Protein AF-A0AAI9GHV4-F1 (afdb_monomer)

Foldseek 3Di:
DPPPDDPPQDDPVSVVPVVDPDPDDDDQPLVLVVPPPVSVVVVVVVVVVCVVPDDCVPVDPDDDDFDADPVRHTDDDDPLSVCSVDHPVVVSVVPDD

Mean predicted aligned error: 7.1 Å

Secondary structure (DSSP, 8-state):
-----PPTT-SHHHHHHHTS--S-----HHHHTTS-HHHHHHHHHHHHHHHHH---TTT-S-----EE-TTS-EEPPPHHHH-TTS--HHHHHTT--

Solvent-accessible surface area (backbone atoms only — not comparable to full-atom values): 6488 Å² total; per-residue (Å²): 132,84,81,80,74,72,60,88,92,52,54,73,72,44,54,67,46,70,77,50,95,60,92,68,89,87,77,56,66,41,58,52,73,69,43,59,69,73,54,40,55,53,49,51,51,52,52,50,55,46,60,76,70,49,85,59,80,82,76,60,96,75,86,86,90,79,41,60,46,98,87,69,45,87,33,82,70,57,64,60,56,71,33,57,91,68,61,44,61,73,69,52,58,71,69,62,129

Radius of gyration: 16.82 Å; Cα contacts (8 Å, |Δi|>4): 39; chains: 1; bounding box: 41×37×43 Å

Nearest PDB structures (foldseek):
  4fxw-assembly2_D  TM=1.721E-01  e=4.168E+00  Homo sapiens
  2m09-assembly1_A  TM=2.228E-01  e=6.268E+00  Homo sapiens

Organism: Providencia stuartii (NCBI:txid588)

pLDDT: mean 84.3, std 11.83, range [37.56, 97.44]

Structure (mmCIF, N/CA/C/O backbone):
data_AF-A0AAI9GHV4-F1
#
_entry.id   AF-A0AAI9GHV4-F1
#
loop_
_atom_site.group_PDB
_atom_site.id
_atom_site.type_symbol
_atom_site.label_atom_id
_atom_site.label_alt_id
_atom_site.label_comp_id
_atom_site.label_asym_id
_atom_site.label_entity_id
_atom_site.label_seq_id
_atom_site.pdbx_PDB_ins_code
_atom_site.Cartn_x
_atom_site.Cartn_y
_atom_site.Cartn_z
_atom_site.occupancy
_atom_site.B_iso_or_equiv
_atom_site.auth_seq_id
_atom_site.auth_comp_id
_atom_site.auth_asym_id
_atom_site.auth_atom_id
_atom_site.pdbx_PDB_model_num
ATOM 1 N N . MET A 1 1 ? -18.276 -0.155 24.303 1.00 37.56 1 MET A N 1
ATOM 2 C CA . MET A 1 1 ? -17.155 -1.095 24.101 1.00 37.56 1 MET A CA 1
ATOM 3 C C . MET A 1 1 ? -15.918 -0.390 24.610 1.00 37.56 1 MET A C 1
ATOM 5 O O . MET A 1 1 ? -15.675 0.724 24.175 1.00 37.56 1 MET A O 1
ATOM 9 N N . SER A 1 2 ? -15.252 -0.941 25.620 1.00 41.72 2 SER A N 1
ATOM 10 C CA . SER A 1 2 ? -14.032 -0.358 26.183 1.00 41.72 2 SER A CA 1
ATOM 11 C C . SER A 1 2 ? -12.935 -0.380 25.125 1.00 41.72 2 SER A C 1
ATOM 13 O O . SER A 1 2 ? -12.633 -1.441 24.582 1.00 41.72 2 SER A O 1
ATOM 15 N N . GLU A 1 3 ? -12.390 0.791 24.821 1.00 56.62 3 GLU A N 1
ATOM 16 C CA . GLU A 1 3 ? -11.290 0.982 23.884 1.00 56.62 3 GLU A CA 1
ATOM 17 C C . GLU A 1 3 ? -10.079 0.188 24.393 1.00 56.62 3 GLU A C 1
ATOM 19 O O . GLU A 1 3 ? -9.521 0.481 25.451 1.00 56.62 3 GLU A O 1
ATOM 24 N N . VAL A 1 4 ? -9.722 -0.894 23.699 1.00 60.28 4 VAL A N 1
ATOM 25 C CA . VAL A 1 4 ?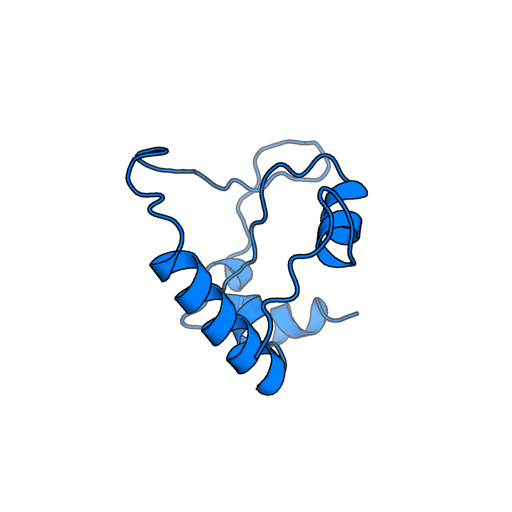 -8.531 -1.678 24.037 1.00 60.28 4 VAL A CA 1
ATOM 26 C C . VAL A 1 4 ? -7.337 -0.908 23.496 1.00 60.28 4 VAL A C 1
ATOM 28 O O . VAL A 1 4 ? -6.936 -1.079 22.349 1.00 60.28 4 VAL A O 1
ATOM 31 N N . THR A 1 5 ? -6.785 -0.014 24.307 1.00 61.38 5 THR A N 1
ATOM 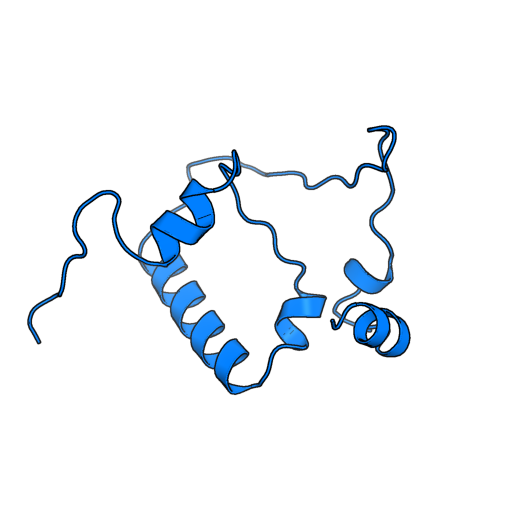32 C CA . THR A 1 5 ? -5.547 0.679 23.958 1.00 61.38 5 THR A CA 1
ATOM 33 C C . THR A 1 5 ? -4.394 -0.314 24.074 1.00 61.38 5 THR A C 1
ATOM 35 O O . THR A 1 5 ? -4.091 -0.792 25.169 1.00 61.38 5 THR A O 1
ATOM 38 N N . GLN A 1 6 ? -3.763 -0.663 22.951 1.00 65.19 6 GLN A N 1
ATOM 39 C CA . GLN A 1 6 ? -2.568 -1.505 22.988 1.00 65.19 6 GLN A CA 1
ATOM 40 C C . GLN A 1 6 ? -1.457 -0.820 23.806 1.00 65.19 6 GLN A C 1
ATOM 42 O O . GLN A 1 6 ? -1.317 0.407 23.740 1.00 65.19 6 GLN A O 1
ATOM 47 N N . PRO A 1 7 ? -0.657 -1.574 24.585 1.00 70.94 7 PRO A N 1
ATOM 48 C CA . PRO A 1 7 ? 0.483 -1.004 25.288 1.00 70.94 7 PRO A CA 1
ATOM 49 C C . PRO A 1 7 ? 1.454 -0.352 24.295 1.00 70.94 7 PRO A C 1
ATOM 51 O O . PRO A 1 7 ? 1.654 -0.849 23.183 1.00 70.94 7 PRO A O 1
ATOM 54 N N . LYS A 1 8 ? 2.087 0.757 24.704 1.00 66.62 8 LYS A N 1
ATOM 55 C CA . LYS A 1 8 ? 3.127 1.417 23.898 1.00 66.62 8 LYS A CA 1
ATOM 56 C C . LYS A 1 8 ? 4.191 0.397 23.480 1.00 66.62 8 LYS A C 1
ATOM 58 O O . LYS A 1 8 ? 4.697 -0.332 24.329 1.00 66.62 8 LYS A O 1
ATOM 63 N N . ASN A 1 9 ? 4.559 0.411 22.199 1.00 71.81 9 ASN A N 1
ATOM 64 C CA . ASN A 1 9 ? 5.600 -0.433 21.609 1.00 71.81 9 ASN A CA 1
ATOM 65 C C . ASN A 1 9 ? 5.326 -1.948 21.677 1.00 71.81 9 ASN A C 1
ATOM 67 O O . ASN A 1 9 ? 6.255 -2.723 21.889 1.00 71.81 9 ASN A O 1
ATOM 71 N N . SER A 1 10 ? 4.072 -2.385 21.546 1.00 77.44 10 SER A N 1
ATOM 72 C CA . SER A 1 10 ? 3.726 -3.812 21.603 1.00 77.44 10 SER A CA 1
ATOM 73 C C . SER A 1 10 ? 2.616 -4.178 20.622 1.00 77.44 10 SER A C 1
ATOM 75 O O . SER A 1 10 ? 1.767 -3.341 20.324 1.00 77.44 10 SER A O 1
ATOM 77 N N . GLY A 1 11 ? 2.621 -5.426 20.147 1.00 82.94 11 GLY A N 1
ATOM 78 C CA . GLY A 1 11 ? 1.619 -5.975 19.231 1.00 82.94 11 GLY A CA 1
ATOM 79 C C . GLY A 1 11 ? 2.190 -6.320 17.854 1.00 82.94 11 GLY A C 1
ATOM 80 O O . GLY A 1 11 ? 3.254 -5.841 17.472 1.00 82.94 11 GLY A O 1
ATOM 81 N N . GLU A 1 12 ? 1.454 -7.127 17.085 1.00 84.19 12 GLU A N 1
ATOM 82 C CA . GLU A 1 12 ? 1.923 -7.675 15.801 1.00 84.19 12 GLU A CA 1
ATOM 83 C C . GLU A 1 12 ? 2.341 -6.591 14.794 1.00 84.19 12 GLU A C 1
ATOM 85 O O . GLU A 1 12 ? 3.309 -6.769 14.058 1.00 84.19 12 GLU A O 1
ATOM 90 N N . LEU A 1 13 ? 1.657 -5.439 14.787 1.00 83.69 13 LEU A N 1
ATOM 91 C CA . LEU A 1 13 ? 2.023 -4.309 13.927 1.00 83.69 13 LEU A CA 1
ATOM 92 C C . LEU A 1 13 ? 3.361 -3.680 14.347 1.00 83.69 13 LEU A C 1
ATOM 94 O O . LEU A 1 13 ? 4.171 -3.331 13.491 1.00 83.69 13 LEU A O 1
ATOM 98 N N . TRP A 1 14 ? 3.613 -3.562 15.653 1.00 83.88 14 TRP A N 1
ATOM 99 C CA . TRP A 1 14 ? 4.893 -3.075 16.168 1.00 83.88 14 TRP A CA 1
ATOM 100 C C . TRP A 1 14 ? 6.024 -4.045 15.853 1.00 83.88 14 TRP A C 1
ATOM 102 O O . TRP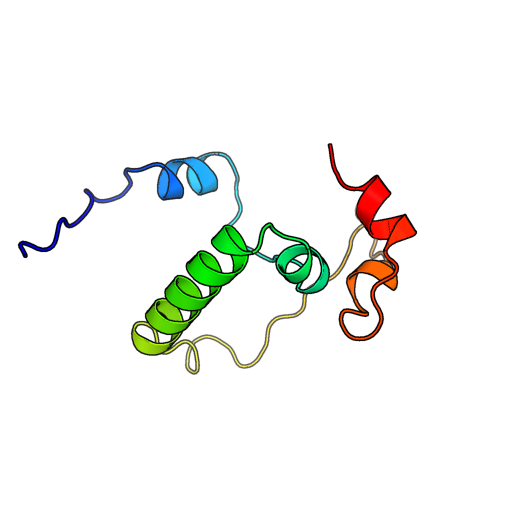 A 1 14 ? 7.087 -3.594 15.442 1.00 83.88 14 TRP A O 1
ATOM 112 N N . ASP A 1 15 ? 5.791 -5.350 15.977 1.00 83.06 15 ASP A N 1
ATOM 113 C CA . ASP A 1 15 ? 6.784 -6.371 15.635 1.00 83.06 15 ASP A CA 1
ATOM 114 C C . ASP A 1 15 ? 7.090 -6.372 14.129 1.00 83.06 15 ASP A C 1
ATOM 116 O O . ASP A 1 15 ? 8.250 -6.481 13.730 1.00 83.06 15 ASP A O 1
ATOM 120 N N . TRP A 1 16 ? 6.073 -6.161 13.283 1.00 81.19 16 TRP A N 1
ATOM 121 C CA . TRP A 1 16 ? 6.237 -6.047 11.830 1.00 81.19 16 TRP A CA 1
ATOM 122 C C . TRP A 1 16 ? 7.199 -4.911 11.439 1.00 81.19 16 TRP A C 1
ATOM 124 O O . TRP A 1 16 ? 8.079 -5.109 10.600 1.00 81.19 16 TRP A O 1
ATOM 134 N N . PHE A 1 17 ? 7.086 -3.741 12.082 1.00 80.81 17 PHE A N 1
ATOM 135 C CA . PHE A 1 17 ? 8.009 -2.615 11.873 1.00 80.81 17 PHE A CA 1
ATOM 136 C C . PHE A 1 17 ? 9.312 -2.733 12.682 1.00 80.81 17 PHE A C 1
ATOM 138 O O . PHE A 1 17 ? 10.349 -2.240 12.249 1.00 80.81 17 PHE A O 1
ATOM 145 N N . GLY A 1 18 ? 9.296 -3.405 13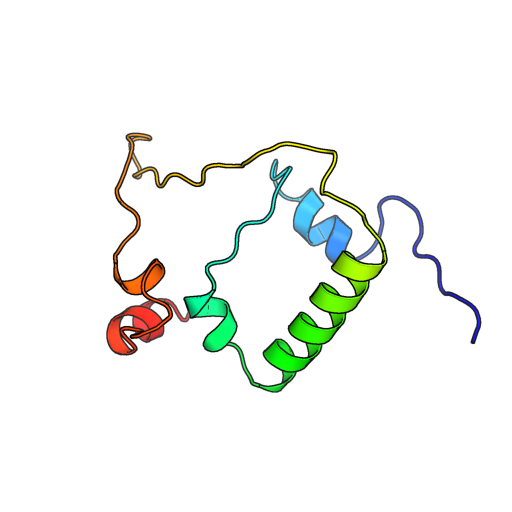.833 1.00 69.19 18 GLY A N 1
ATOM 146 C CA . GLY A 1 18 ? 10.424 -3.518 14.764 1.00 69.19 18 GLY A CA 1
ATOM 147 C C . GLY A 1 18 ? 11.587 -4.370 14.255 1.00 69.19 18 GLY A C 1
ATOM 148 O O . GLY A 1 18 ? 12.686 -4.308 14.804 1.00 69.19 18 GLY A O 1
ATOM 149 N N . LEU A 1 19 ? 11.371 -5.135 13.182 1.00 64.69 19 LEU A N 1
ATOM 150 C CA . LEU A 1 19 ? 12.373 -6.012 12.576 1.00 64.69 19 LEU A CA 1
ATOM 151 C C . LEU A 1 19 ? 13.186 -5.347 11.449 1.00 64.69 19 LEU A C 1
ATOM 153 O O . LEU A 1 19 ? 14.083 -5.981 10.893 1.00 64.69 19 LEU A O 1
ATOM 157 N N . SER A 1 20 ? 12.927 -4.077 11.103 1.00 57.28 20 SER A N 1
ATOM 158 C CA . SER A 1 20 ? 13.703 -3.364 10.078 1.00 57.28 20 SER A CA 1
ATOM 159 C C . SER A 1 20 ? 13.710 -1.842 10.272 1.00 57.28 20 SER A C 1
ATOM 161 O O . SER A 1 20 ? 12.796 -1.266 10.843 1.00 57.28 20 SER A O 1
ATOM 163 N N . TYR A 1 21 ? 14.739 -1.162 9.761 1.00 56.81 21 TYR A N 1
ATOM 164 C CA . TYR A 1 21 ? 14.930 0.302 9.802 1.00 56.81 21 TYR A CA 1
ATOM 165 C C . TYR A 1 21 ? 13.889 1.118 8.999 1.00 56.81 21 TYR A C 1
ATOM 167 O O . TYR A 1 21 ? 14.169 2.233 8.557 1.00 56.81 21 TYR A O 1
ATOM 175 N N . ALA A 1 22 ? 12.712 0.561 8.725 1.00 57.81 22 ALA A N 1
ATOM 176 C CA . ALA A 1 22 ? 11.714 1.178 7.873 1.00 57.81 22 ALA A CA 1
ATOM 177 C C . ALA A 1 22 ? 10.908 2.222 8.659 1.00 57.81 22 ALA A C 1
ATOM 179 O O . ALA A 1 22 ? 9.883 1.917 9.258 1.00 57.81 22 ALA A O 1
ATOM 180 N N . SER A 1 23 ? 11.338 3.485 8.602 1.00 70.00 23 SER A N 1
ATOM 181 C CA . SER A 1 23 ? 10.536 4.621 9.087 1.00 70.00 23 SER A CA 1
ATOM 182 C C . SER A 1 23 ? 9.282 4.886 8.237 1.00 70.00 23 SER A C 1
ATOM 184 O O . SER A 1 23 ? 8.520 5.797 8.549 1.00 70.00 23 SER A O 1
ATOM 186 N N . PHE A 1 24 ? 9.086 4.156 7.133 1.00 77.69 24 PHE A N 1
ATOM 187 C CA . PHE A 1 24 ? 7.974 4.335 6.203 1.00 77.69 24 PHE A CA 1
ATOM 188 C C . PHE A 1 24 ? 7.591 3.019 5.509 1.00 77.69 24 PHE A C 1
ATOM 190 O O . PHE A 1 24 ? 8.431 2.147 5.289 1.00 77.69 24 PHE A O 1
ATOM 197 N N . LEU A 1 25 ? 6.321 2.914 5.110 1.00 85.44 25 LEU A N 1
ATOM 198 C CA . LEU A 1 25 ? 5.755 1.803 4.345 1.00 85.44 25 LEU A CA 1
ATOM 199 C C . LEU A 1 25 ? 5.278 2.316 2.983 1.00 85.44 25 LEU A C 1
ATOM 201 O O . LEU A 1 25 ? 4.462 3.229 2.914 1.00 85.44 25 LEU A O 1
ATOM 205 N N . VAL A 1 26 ? 5.767 1.718 1.895 1.00 87.56 26 VAL A N 1
ATOM 206 C CA . VAL A 1 26 ? 5.278 1.980 0.534 1.00 87.56 26 VAL A CA 1
ATOM 207 C C . VAL A 1 26 ? 4.806 0.665 -0.063 1.00 87.56 26 VAL A C 1
ATOM 209 O O . VAL A 1 26 ? 5.596 -0.262 -0.227 1.00 87.56 26 VAL A O 1
ATOM 212 N N . ILE A 1 27 ? 3.522 0.596 -0.414 1.00 89.94 27 ILE A N 1
ATOM 213 C CA . ILE A 1 27 ? 2.917 -0.577 -1.050 1.00 89.94 27 ILE A CA 1
ATOM 214 C C . ILE A 1 27 ? 2.431 -0.179 -2.450 1.00 89.94 27 ILE A C 1
ATOM 216 O O . ILE A 1 27 ? 1.685 0.794 -2.583 1.00 89.94 27 ILE A O 1
ATOM 220 N N . PRO A 1 28 ? 2.811 -0.906 -3.518 1.00 90.94 28 PRO A N 1
ATOM 221 C CA . PRO A 1 28 ? 2.266 -0.656 -4.843 1.00 90.94 28 PRO A CA 1
ATOM 222 C C . PRO A 1 28 ? 0.761 -0.917 -4.894 1.00 90.94 28 PRO A C 1
ATOM 224 O O . PRO A 1 28 ? 0.303 -2.028 -4.623 1.00 90.94 28 PRO A O 1
ATOM 227 N N . ARG A 1 29 ? -0.006 0.082 -5.344 1.00 92.44 29 ARG A N 1
ATOM 228 C CA . ARG A 1 29 ? -1.465 -0.021 -5.509 1.00 92.44 29 ARG A CA 1
ATOM 229 C C . ARG A 1 29 ? -1.889 -1.233 -6.341 1.00 92.44 29 ARG A C 1
ATOM 231 O O . ARG A 1 29 ? -2.904 -1.851 -6.044 1.00 92.44 29 ARG A O 1
ATOM 238 N N . VAL A 1 30 ? -1.116 -1.572 -7.374 1.00 92.44 30 VAL A N 1
ATOM 239 C CA . VAL A 1 30 ? -1.414 -2.730 -8.224 1.00 92.44 30 VAL A CA 1
ATOM 240 C C . VAL A 1 30 ? -1.442 -4.034 -7.426 1.00 92.44 30 VAL A C 1
ATOM 242 O O . VAL A 1 30 ? -2.314 -4.854 -7.660 1.00 92.44 30 VAL A O 1
ATOM 245 N N . LEU A 1 31 ? -0.562 -4.195 -6.433 1.00 91.88 31 LEU A N 1
ATOM 246 C CA . LEU A 1 31 ? -0.540 -5.389 -5.588 1.00 91.88 31 LEU A CA 1
ATOM 247 C C . LEU A 1 31 ? -1.661 -5.366 -4.550 1.00 91.88 31 LEU A C 1
ATOM 249 O O . LEU A 1 31 ? -2.205 -6.415 -4.230 1.00 91.88 31 LEU A O 1
ATOM 253 N N . MET A 1 32 ? -2.053 -4.183 -4.064 1.00 93.31 32 MET A N 1
ATOM 254 C CA . MET A 1 32 ? -3.212 -4.048 -3.172 1.00 93.31 32 MET A CA 1
ATOM 255 C C . MET A 1 32 ? -4.508 -4.505 -3.845 1.00 93.31 32 MET A C 1
ATOM 257 O O . MET A 1 32 ? -5.302 -5.198 -3.223 1.00 93.31 32 MET A O 1
ATOM 261 N N . HIS A 1 33 ? -4.705 -4.177 -5.125 1.00 92.69 33 HIS A N 1
ATOM 262 C CA . HIS A 1 33 ? -5.879 -4.626 -5.884 1.00 92.69 33 HIS A CA 1
ATOM 263 C C . HIS A 1 33 ? -5.898 -6.140 -6.163 1.00 92.69 33 HIS A C 1
ATOM 265 O O . HIS A 1 33 ? -6.938 -6.680 -6.532 1.00 92.69 33 HIS A O 1
ATOM 271 N N . GLU A 1 34 ? -4.763 -6.818 -6.007 1.00 93.00 34 GLU A N 1
ATOM 272 C CA . GLU A 1 34 ? -4.611 -8.260 -6.239 1.00 93.00 34 GLU A CA 1
ATOM 273 C C . GLU A 1 34 ? -4.672 -9.061 -4.928 1.00 93.00 34 GLU A C 1
ATOM 275 O O . GLU A 1 34 ? -4.622 -10.293 -4.940 1.00 93.00 34 GLU A O 1
ATOM 280 N N . MET A 1 35 ? -4.802 -8.377 -3.785 1.00 94.25 35 MET A N 1
ATOM 281 C CA . MET A 1 35 ? -5.091 -9.015 -2.502 1.00 94.25 35 MET A CA 1
ATOM 282 C C . MET A 1 35 ? -6.467 -9.707 -2.547 1.00 94.25 35 MET A C 1
ATOM 284 O O . MET A 1 35 ? -7.349 -9.277 -3.291 1.00 94.25 35 MET A O 1
ATOM 288 N N . PRO A 1 36 ? -6.713 -10.746 -1.730 1.00 95.75 36 PRO A N 1
ATOM 289 C CA . PRO A 1 36 ? -8.056 -11.293 -1.538 1.00 95.75 36 PRO A CA 1
ATOM 290 C C . PRO A 1 36 ? -9.078 -10.200 -1.189 1.00 95.75 36 PRO A C 1
ATOM 292 O O . PRO A 1 36 ? -8.740 -9.256 -0.477 1.00 95.75 36 PRO A O 1
ATOM 295 N N . ALA A 1 37 ? -10.330 -10.341 -1.637 1.00 95.62 37 ALA A N 1
ATOM 296 C CA . ALA A 1 37 ? -11.373 -9.326 -1.431 1.00 95.62 37 ALA A CA 1
ATOM 297 C C . ALA A 1 37 ? -11.523 -8.915 0.046 1.00 95.62 37 ALA A C 1
ATOM 299 O O . ALA A 1 37 ? -11.522 -7.731 0.359 1.00 95.62 37 ALA A O 1
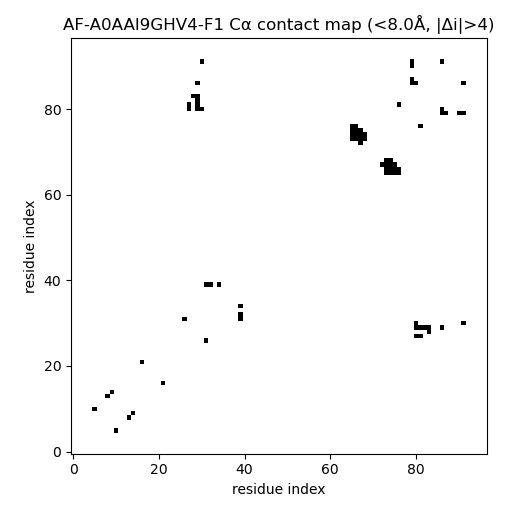ATOM 300 N N . GLU A 1 38 ? -11.509 -9.886 0.963 1.00 97.44 38 GLU A N 1
ATOM 301 C CA . GLU A 1 38 ? -11.566 -9.624 2.408 1.00 97.44 38 GLU A CA 1
ATOM 302 C C . GLU A 1 38 ? -10.417 -8.722 2.894 1.00 97.44 38 GLU A C 1
ATOM 304 O O . GLU A 1 38 ? -10.596 -7.888 3.779 1.00 97.44 38 GLU A O 1
ATOM 309 N N . TRP A 1 39 ? -9.217 -8.881 2.332 1.00 96.81 39 TRP A N 1
ATOM 310 C CA . TRP A 1 39 ? -8.066 -8.056 2.698 1.00 96.81 39 TRP A CA 1
ATOM 311 C C . TRP A 1 39 ? -8.203 -6.647 2.132 1.00 96.81 39 TRP A C 1
ATOM 313 O O . TRP A 1 39 ? -7.848 -5.693 2.818 1.00 96.81 39 TRP A O 1
ATOM 323 N N . GLN A 1 40 ? -8.734 -6.515 0.913 1.00 96.44 40 GLN A N 1
ATOM 324 C CA . GLN A 1 40 ? -9.017 -5.211 0.313 1.00 96.44 40 GLN A CA 1
ATOM 325 C C . GLN A 1 40 ? -10.028 -4.431 1.156 1.00 96.44 40 GLN A C 1
ATOM 327 O O . GLN A 1 40 ? -9.781 -3.267 1.461 1.00 96.44 40 GLN A O 1
ATOM 332 N N . ASP A 1 41 ? -11.103 -5.087 1.601 1.00 97.25 41 ASP A N 1
ATOM 333 C CA . ASP A 1 41 ? -12.130 -4.469 2.444 1.00 97.25 41 ASP A CA 1
ATOM 334 C C . ASP A 1 41 ? -11.549 -4.014 3.790 1.00 97.25 41 ASP A C 1
ATOM 336 O O . ASP A 1 41 ? -11.723 -2.863 4.191 1.00 97.25 41 ASP A O 1
ATOM 340 N N . LYS A 1 42 ? -10.783 -4.883 4.467 1.00 96.69 42 LYS A N 1
ATOM 341 C CA . LYS A 1 42 ? -10.109 -4.533 5.731 1.00 96.69 42 LYS A CA 1
ATOM 342 C C . LYS A 1 42 ? -9.127 -3.377 5.557 1.00 96.69 42 LYS A C 1
ATOM 344 O O . LYS A 1 42 ? -9.093 -2.469 6.382 1.00 96.69 42 LYS A O 1
ATOM 349 N N . MET A 1 43 ? -8.337 -3.399 4.487 1.00 95.69 43 MET A N 1
ATOM 350 C CA . MET A 1 43 ? -7.378 -2.338 4.189 1.00 95.69 43 MET A CA 1
ATOM 351 C C . MET A 1 43 ? -8.082 -1.010 3.896 1.00 95.69 43 MET A C 1
ATOM 353 O O . MET A 1 43 ? -7.625 0.028 4.359 1.00 95.69 43 MET A O 1
ATOM 357 N N . ALA A 1 44 ? -9.201 -1.025 3.166 1.00 96.31 44 ALA A N 1
ATOM 358 C CA . ALA A 1 44 ? -9.975 0.180 2.886 1.00 96.31 44 ALA A CA 1
ATOM 359 C C . ALA A 1 44 ? -10.506 0.825 4.174 1.00 96.31 44 ALA A C 1
ATOM 361 O O . ALA A 1 44 ? -10.359 2.033 4.344 1.00 96.31 44 ALA A O 1
ATOM 362 N N . VAL A 1 45 ? -11.050 0.025 5.098 1.00 97.25 45 VAL A N 1
ATOM 363 C CA . VAL A 1 45 ? -11.499 0.513 6.414 1.00 97.25 45 VAL A CA 1
ATOM 364 C C . VAL A 1 45 ? -10.346 1.175 7.168 1.00 97.25 45 VAL A C 1
ATOM 366 O O . VAL A 1 45 ? -10.474 2.322 7.582 1.00 97.25 45 VAL A O 1
ATOM 369 N N . LEU A 1 46 ? -9.193 0.506 7.264 1.00 95.69 46 LEU A N 1
ATOM 370 C CA . LEU A 1 46 ? -8.026 1.048 7.969 1.00 95.69 46 LEU A CA 1
ATOM 371 C C . LEU A 1 46 ? -7.499 2.346 7.343 1.00 95.69 46 LEU A C 1
ATOM 373 O O . LEU A 1 46 ? -7.090 3.250 8.065 1.00 95.69 46 LEU A O 1
ATOM 377 N N . LEU A 1 47 ? -7.496 2.454 6.011 1.00 93.94 47 LEU A N 1
ATOM 378 C CA . LEU A 1 47 ? -7.069 3.674 5.321 1.00 93.94 47 LEU A CA 1
ATOM 379 C C . LEU A 1 47 ? -8.023 4.843 5.579 1.00 93.94 47 LEU A C 1
ATOM 381 O O . LEU A 1 47 ? -7.554 5.965 5.752 1.00 93.94 47 LEU A O 1
ATOM 385 N N . HIS A 1 48 ? -9.332 4.585 5.624 1.00 94.94 48 HIS A N 1
ATOM 386 C CA . HIS A 1 48 ? -10.317 5.604 5.980 1.00 94.94 48 HIS A CA 1
ATOM 387 C C . HIS A 1 48 ? -10.151 6.066 7.430 1.00 94.94 48 HIS A C 1
ATOM 389 O O . HIS A 1 48 ? -10.021 7.262 7.666 1.00 94.94 48 HIS A O 1
ATOM 395 N N . GLU A 1 49 ? -10.057 5.135 8.382 1.00 96.12 49 GLU A N 1
ATOM 396 C CA . GLU A 1 49 ? -9.825 5.462 9.795 1.00 96.12 49 GLU A CA 1
ATOM 397 C C . GLU A 1 49 ? -8.515 6.245 9.995 1.00 96.12 49 GLU A C 1
ATOM 399 O O . GLU A 1 49 ? -8.462 7.187 10.787 1.00 96.12 49 GLU A O 1
ATOM 404 N N . TYR A 1 50 ? -7.458 5.892 9.255 1.00 92.44 50 TYR A N 1
ATOM 405 C CA . TYR A 1 50 ? -6.185 6.611 9.276 1.00 92.44 50 TYR A CA 1
ATOM 406 C C . TYR A 1 50 ? -6.324 8.061 8.789 1.00 92.44 50 TYR A C 1
ATOM 408 O O . TYR A 1 50 ? -5.848 8.967 9.473 1.00 92.44 50 TYR A O 1
ATOM 416 N N . ASP A 1 51 ? -6.973 8.280 7.640 1.00 91.62 51 ASP A N 1
ATOM 417 C CA . ASP A 1 51 ? -7.173 9.614 7.047 1.00 91.62 51 ASP A CA 1
ATOM 418 C C . ASP A 1 51 ? -8.059 10.506 7.935 1.00 91.62 51 ASP A C 1
ATOM 420 O O . ASP A 1 51 ? -7.789 11.692 8.105 1.00 91.62 51 ASP A O 1
ATOM 424 N N . GLU A 1 52 ? -9.070 9.920 8.582 1.00 93.94 52 GLU A N 1
ATOM 425 C CA . GLU A 1 52 ? -9.935 10.622 9.538 1.00 93.94 52 GLU A CA 1
ATOM 426 C C . GLU A 1 52 ? -9.215 10.984 10.848 1.00 93.94 52 GLU A C 1
ATOM 428 O O . GLU A 1 52 ? -9.552 11.982 11.488 1.00 93.94 52 GLU A O 1
ATOM 433 N N . THR A 1 53 ? -8.225 10.184 11.259 1.00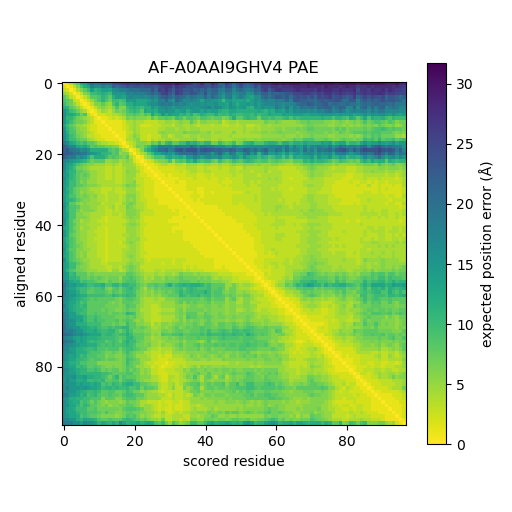 94.81 53 THR A N 1
ATOM 434 C CA . THR A 1 53 ? -7.526 10.357 12.542 1.00 94.81 53 THR A CA 1
ATOM 435 C C . THR A 1 53 ? -6.318 11.290 12.446 1.00 94.81 53 THR A C 1
ATOM 437 O O . THR A 1 53 ? -6.050 12.048 13.383 1.00 94.81 53 THR A O 1
ATOM 440 N N . PHE A 1 54 ? -5.554 11.236 11.351 1.00 91.12 54 PHE A N 1
ATOM 441 C CA . PHE A 1 54 ? -4.263 11.918 11.237 1.00 91.12 54 PHE A CA 1
ATOM 442 C C . PHE A 1 54 ? -4.235 12.913 10.073 1.00 91.12 54 PHE A C 1
ATOM 444 O O . PHE A 1 54 ? -4.074 12.532 8.916 1.00 91.12 54 PHE A O 1
ATOM 451 N N . ASP A 1 55 ? -4.261 14.212 10.381 1.00 88.38 55 ASP A N 1
ATOM 452 C CA . ASP A 1 55 ? -4.013 15.249 9.376 1.00 88.38 55 ASP A CA 1
ATOM 453 C C . ASP A 1 55 ? -2.521 15.306 9.004 1.00 88.38 55 ASP A C 1
ATOM 455 O O . ASP A 1 55 ? -1.690 15.910 9.690 1.00 88.38 55 ASP A O 1
ATOM 459 N N . THR A 1 56 ? -2.180 14.664 7.887 1.00 84.12 56 THR A N 1
ATOM 460 C CA . THR A 1 56 ? -0.809 14.625 7.358 1.00 84.12 56 THR A CA 1
ATOM 461 C C . THR A 1 56 ?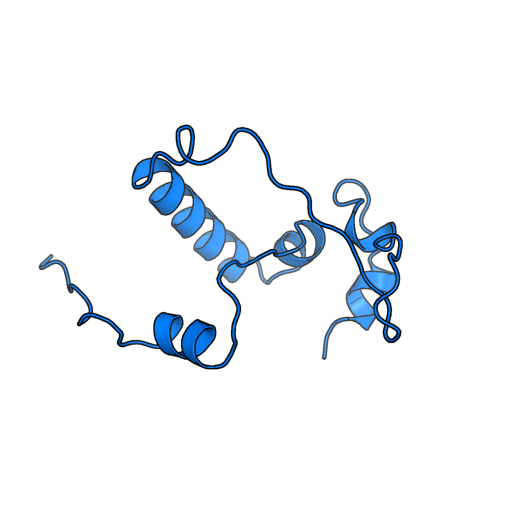 -0.473 15.799 6.433 1.00 84.12 56 THR A C 1
ATOM 463 O O . THR A 1 56 ? 0.677 15.927 6.002 1.00 84.12 56 THR A O 1
ATOM 466 N N . SER A 1 57 ? -1.426 16.699 6.159 1.00 81.69 57 SER A N 1
ATOM 467 C CA . SER A 1 57 ? -1.259 17.795 5.192 1.00 81.69 57 SER A CA 1
ATOM 468 C C . SER A 1 57 ? -0.167 18.798 5.581 1.00 81.69 57 SER A C 1
ATOM 470 O O . SER A 1 57 ? 0.441 19.434 4.721 1.00 81.69 57 SER A O 1
ATOM 472 N N . SER A 1 58 ? 0.120 18.911 6.878 1.00 83.31 58 SER A N 1
ATOM 473 C CA . SER A 1 58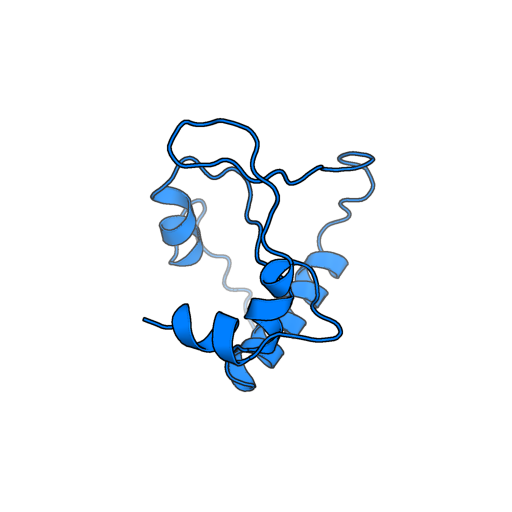 ? 1.121 19.826 7.431 1.00 83.31 58 SER A CA 1
ATOM 474 C C . SER A 1 58 ? 2.536 19.242 7.509 1.00 83.31 58 SER A C 1
ATOM 476 O O . SER A 1 58 ? 3.475 19.970 7.831 1.00 83.31 58 SER A O 1
ATOM 478 N N . VAL A 1 59 ? 2.717 17.947 7.220 1.00 86.00 59 VAL A N 1
ATOM 479 C CA . VAL A 1 59 ? 3.993 17.250 7.449 1.00 86.00 59 VAL A CA 1
ATOM 480 C C . VAL A 1 59 ? 5.024 17.615 6.380 1.00 86.00 59 VAL A C 1
ATOM 482 O O . VAL A 1 59 ? 6.117 18.077 6.701 1.00 86.00 59 VAL A O 1
ATOM 485 N N . VAL A 1 60 ? 4.690 17.413 5.104 1.00 84.19 60 VAL A N 1
ATOM 486 C CA . VAL A 1 60 ? 5.543 17.723 3.947 1.00 84.19 60 VAL A CA 1
ATOM 487 C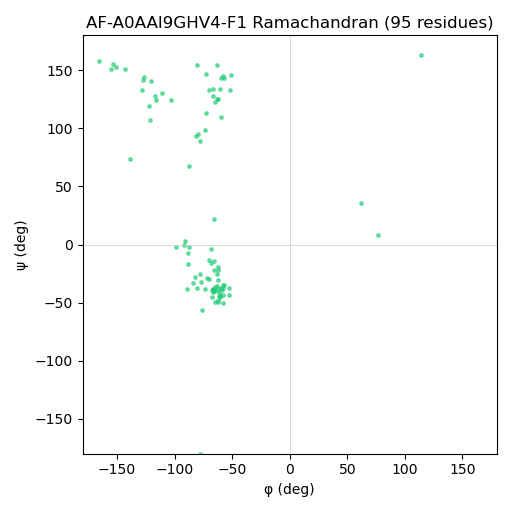 C . VAL A 1 60 ? 4.685 17.945 2.704 1.00 84.19 60 VAL A C 1
ATOM 489 O O . VAL A 1 60 ? 3.646 17.317 2.536 1.00 84.19 60 VAL A O 1
ATOM 492 N N . ASN A 1 61 ? 5.162 18.777 1.776 1.00 81.94 61 ASN A N 1
ATOM 493 C CA . ASN A 1 61 ? 4.427 19.065 0.539 1.00 81.94 61 ASN A CA 1
ATOM 494 C C . ASN A 1 61 ? 4.418 17.893 -0.460 1.00 81.94 61 ASN A C 1
ATOM 496 O O . ASN A 1 61 ? 3.521 17.804 -1.293 1.00 81.94 61 ASN A O 1
ATOM 500 N N . SER A 1 62 ? 5.445 17.035 -0.451 1.00 81.06 62 SER A N 1
ATOM 501 C CA . SER A 1 62 ? 5.513 15.850 -1.319 1.00 81.06 62 SER A CA 1
ATOM 502 C C . SER A 1 62 ? 6.596 14.869 -0.863 1.00 81.06 62 SER A C 1
ATOM 504 O O . SER A 1 62 ? 7.558 15.253 -0.197 1.00 81.06 62 SER A O 1
ATOM 506 N N . VAL A 1 63 ? 6.455 13.606 -1.272 1.00 82.94 63 VAL A N 1
ATOM 507 C CA . VAL A 1 63 ? 7.447 12.535 -1.099 1.00 82.94 63 VAL A CA 1
ATOM 508 C C . VAL A 1 63 ? 7.701 11.889 -2.461 1.00 82.94 63 VAL A C 1
ATOM 510 O O . VAL A 1 63 ? 6.776 11.713 -3.251 1.00 82.94 63 VAL A O 1
ATOM 513 N N . SER A 1 64 ? 8.956 11.532 -2.749 1.00 83.06 64 SER A N 1
ATOM 514 C CA . SER A 1 64 ? 9.336 10.811 -3.971 1.00 83.06 64 SER A CA 1
ATOM 515 C C . SER A 1 64 ? 9.768 9.385 -3.645 1.00 83.06 64 SER A C 1
ATOM 517 O O . SER A 1 64 ? 10.628 9.175 -2.793 1.00 83.06 64 SER A O 1
ATOM 519 N N . VAL A 1 65 ? 9.205 8.411 -4.360 1.00 83.75 65 VAL A N 1
ATOM 520 C CA . VAL A 1 65 ? 9.601 6.999 -4.285 1.00 83.75 65 VAL A CA 1
ATOM 521 C C . VAL A 1 65 ? 10.441 6.670 -5.512 1.00 83.75 65 VAL A C 1
ATOM 523 O O . VAL A 1 65 ? 9.996 6.876 -6.641 1.00 83.75 65 VAL A O 1
ATOM 526 N N . VAL A 1 66 ? 11.653 6.154 -5.301 1.00 85.31 66 VAL A N 1
ATOM 527 C CA . VAL A 1 66 ? 12.592 5.838 -6.384 1.00 85.31 66 VAL A CA 1
ATOM 528 C C . VAL A 1 66 ? 13.088 4.405 -6.234 1.00 85.31 66 VAL A C 1
ATOM 530 O O . VAL A 1 66 ? 13.475 3.992 -5.142 1.00 85.31 66 VAL A O 1
ATOM 533 N N . GLY A 1 67 ? 13.074 3.647 -7.331 1.00 86.00 67 GLY A N 1
ATOM 534 C CA . GLY A 1 67 ? 13.639 2.302 -7.367 1.00 86.00 67 GLY A CA 1
ATOM 535 C C . GLY A 1 67 ? 15.165 2.342 -7.343 1.00 86.00 67 GLY A C 1
ATOM 536 O O . GLY A 1 67 ? 15.784 3.251 -7.904 1.00 86.00 67 GLY A O 1
ATOM 537 N N . ARG A 1 68 ? 15.779 1.341 -6.712 1.00 87.94 68 ARG A N 1
ATOM 538 C CA . ARG A 1 68 ? 17.212 1.068 -6.829 1.00 87.94 68 ARG A CA 1
ATOM 539 C C . ARG A 1 68 ? 17.434 -0.381 -7.231 1.00 87.94 68 ARG A C 1
ATOM 541 O O . ARG A 1 68 ? 16.660 -1.246 -6.826 1.00 87.94 68 ARG A O 1
ATOM 548 N N . ASP A 1 69 ? 18.450 -0.621 -8.048 1.00 88.75 69 ASP A N 1
ATOM 549 C CA . ASP A 1 69 ? 18.891 -1.974 -8.381 1.00 88.75 69 ASP A CA 1
ATOM 550 C C . ASP A 1 69 ? 19.726 -2.593 -7.245 1.00 88.75 69 ASP A C 1
ATOM 552 O O . ASP A 1 69 ? 19.951 -1.978 -6.197 1.00 88.75 69 ASP A O 1
ATOM 556 N N . SER A 1 70 ? 20.182 -3.830 -7.451 1.00 88.31 70 SER A N 1
ATOM 557 C CA . SER A 1 70 ? 21.037 -4.553 -6.502 1.00 88.31 70 SER A CA 1
ATOM 558 C C . SER A 1 70 ? 22.387 -3.877 -6.250 1.00 88.31 70 SER A C 1
ATOM 560 O O . SER A 1 70 ? 22.981 -4.105 -5.200 1.00 88.31 70 SER A O 1
ATOM 562 N N . ASP A 1 71 ? 22.850 -3.033 -7.174 1.00 89.44 71 ASP A N 1
ATOM 563 C CA . ASP A 1 71 ? 24.099 -2.272 -7.062 1.00 89.44 71 ASP A CA 1
ATOM 564 C C . ASP A 1 71 ? 23.879 -0.891 -6.411 1.00 89.44 71 ASP A C 1
ATOM 566 O O . ASP A 1 71 ? 24.804 -0.083 -6.304 1.00 89.44 71 ASP A O 1
ATOM 570 N N . GLY A 1 72 ? 22.647 -0.593 -5.979 1.00 86.00 72 GLY A N 1
ATOM 571 C CA . GLY A 1 72 ? 22.270 0.664 -5.338 1.00 86.00 72 GLY A CA 1
ATOM 572 C C . GLY A 1 72 ? 22.107 1.844 -6.300 1.00 86.00 72 GLY A C 1
ATOM 573 O O . GLY A 1 72 ? 21.913 2.977 -5.846 1.00 86.00 72 GLY A O 1
ATOM 574 N N . LYS A 1 73 ? 22.158 1.615 -7.616 1.00 89.81 73 LYS A N 1
ATOM 575 C CA . LYS A 1 73 ? 21.938 2.658 -8.625 1.00 89.81 73 LYS A CA 1
ATOM 576 C C . LYS A 1 73 ? 20.451 2.887 -8.823 1.00 89.81 73 LYS A C 1
ATOM 578 O O . LYS A 1 73 ? 19.632 2.007 -8.577 1.00 89.81 73 LYS A O 1
ATOM 583 N N . LEU A 1 74 ? 20.091 4.089 -9.273 1.00 90.88 74 LEU A N 1
ATOM 584 C CA . LEU A 1 74 ? 18.699 4.409 -9.576 1.00 90.88 74 LEU A CA 1
ATOM 585 C C . LEU A 1 74 ? 18.188 3.510 -10.703 1.00 90.88 74 LEU A C 1
ATOM 587 O O . LEU A 1 74 ? 18.760 3.478 -11.791 1.00 90.88 74 LEU A O 1
ATOM 591 N N . ALA A 1 75 ? 17.084 2.826 -10.432 1.00 89.75 75 ALA A N 1
ATOM 592 C CA . ALA A 1 75 ? 16.417 1.938 -11.362 1.00 89.75 75 ALA A CA 1
ATOM 593 C C . ALA A 1 75 ? 14.985 2.418 -11.594 1.00 89.75 75 ALA A C 1
ATOM 595 O O . ALA A 1 75 ? 14.284 2.847 -10.671 1.00 89.75 75 ALA A O 1
ATOM 596 N N . LYS A 1 76 ? 14.533 2.327 -12.846 1.00 86.62 76 LYS A N 1
ATOM 597 C CA . LYS A 1 76 ? 13.134 2.586 -13.174 1.00 86.62 76 LYS A CA 1
ATOM 598 C C . LYS A 1 76 ? 12.284 1.486 -12.535 1.00 86.62 76 LYS A C 1
ATOM 600 O O . LYS A 1 76 ? 12.548 0.304 -12.745 1.00 86.62 76 LYS A O 1
ATOM 605 N N . LEU A 1 77 ? 11.258 1.877 -11.779 1.00 87.00 77 LEU A N 1
ATOM 606 C CA . LEU A 1 77 ? 10.253 0.922 -11.319 1.00 87.00 77 LEU A CA 1
ATOM 607 C C . LEU A 1 77 ? 9.575 0.285 -12.545 1.00 87.00 77 LEU A C 1
ATOM 609 O O . LEU A 1 77 ? 9.224 1.019 -13.476 1.00 87.00 77 LEU A O 1
ATOM 613 N N . PRO A 1 78 ? 9.402 -1.047 -12.580 1.00 88.25 78 PRO A N 1
ATOM 614 C CA . PRO A 1 78 ? 8.797 -1.707 -13.727 1.00 88.25 78 PRO A CA 1
ATOM 615 C C . PRO A 1 78 ? 7.396 -1.172 -14.037 1.00 88.25 78 PRO A C 1
ATOM 617 O O . PRO A 1 78 ? 6.611 -0.896 -13.128 1.00 88.25 78 PRO A O 1
ATOM 620 N N . ASP A 1 79 ? 7.049 -1.070 -15.322 1.00 87.44 79 ASP A N 1
ATOM 621 C CA . ASP A 1 79 ? 5.768 -0.483 -15.735 1.00 87.44 79 ASP A CA 1
ATOM 622 C C . ASP A 1 79 ? 4.564 -1.287 -15.209 1.00 87.44 79 ASP A C 1
ATOM 624 O O . ASP A 1 79 ? 3.542 -0.693 -14.866 1.00 87.44 79 ASP A O 1
ATOM 628 N N . TYR A 1 80 ? 4.700 -2.610 -15.044 1.00 87.44 80 TYR A N 1
ATOM 629 C CA . TYR A 1 80 ? 3.659 -3.461 -14.448 1.00 87.44 80 TYR A CA 1
ATOM 630 C C . TYR A 1 80 ? 3.394 -3.156 -12.963 1.00 87.44 80 TYR A C 1
ATOM 632 O O . TYR A 1 80 ? 2.307 -3.442 -12.470 1.00 87.44 80 TYR A O 1
ATOM 640 N N . ILE A 1 81 ? 4.351 -2.541 -12.256 1.00 88.31 81 ILE A N 1
ATOM 641 C CA . ILE A 1 81 ? 4.172 -2.061 -10.878 1.00 88.31 81 ILE A CA 1
ATOM 642 C C . ILE A 1 81 ? 3.449 -0.708 -10.854 1.00 88.31 81 ILE A C 1
ATOM 644 O O . ILE A 1 81 ? 2.625 -0.450 -9.976 1.00 88.31 81 ILE A O 1
ATOM 648 N N . LEU A 1 82 ? 3.750 0.168 -11.816 1.00 86.88 82 LEU A N 1
ATOM 649 C CA . LEU A 1 82 ? 3.229 1.538 -11.853 1.00 86.88 82 LEU A CA 1
ATOM 650 C C . LEU A 1 82 ? 1.832 1.636 -12.488 1.00 86.88 82 LEU A C 1
ATOM 652 O O . LEU A 1 82 ? 1.021 2.477 -12.091 1.00 86.88 82 LEU A O 1
ATOM 656 N N . ASN A 1 83 ? 1.524 0.790 -13.472 1.00 86.81 83 ASN A N 1
ATOM 657 C CA . ASN A 1 83 ? 0.303 0.887 -14.269 1.00 86.81 83 ASN A CA 1
ATOM 658 C C . ASN A 1 83 ? -0.888 0.139 -13.648 1.00 86.81 83 ASN A C 1
ATOM 660 O O . ASN A 1 83 ? -1.419 -0.816 -14.209 1.00 86.81 83 ASN A O 1
ATOM 664 N N . TYR A 1 84 ? -1.376 0.626 -12.507 1.00 83.44 84 TYR A N 1
ATOM 665 C CA . TYR A 1 84 ? -2.537 0.037 -11.824 1.00 83.44 84 TYR A CA 1
ATOM 666 C C . TYR A 1 84 ? -3.844 0.085 -12.644 1.00 83.44 84 TYR A C 1
ATOM 668 O O . TYR A 1 84 ? -4.787 -0.637 -12.334 1.00 83.44 84 TYR A O 1
ATOM 676 N N . ARG A 1 85 ? -3.941 0.957 -13.662 1.00 85.50 85 ARG A N 1
ATOM 677 C CA . ARG A 1 85 ? -5.144 1.089 -14.510 1.00 85.50 85 ARG A CA 1
ATOM 678 C C . ARG A 1 85 ? -5.247 -0.017 -15.557 1.00 85.50 85 ARG A C 1
ATOM 680 O O . ARG A 1 85 ? -6.342 -0.293 -16.039 1.00 85.50 85 ARG A O 1
ATOM 687 N N . ARG A 1 86 ? -4.114 -0.601 -15.946 1.00 86.44 86 ARG A N 1
ATOM 688 C CA . ARG A 1 86 ? -4.012 -1.716 -16.894 1.00 86.44 86 ARG A CA 1
ATOM 689 C C . ARG A 1 86 ? -2.956 -2.691 -16.362 1.00 86.44 86 ARG A C 1
ATOM 691 O O . ARG A 1 86 ? -1.837 -2.687 -16.874 1.00 86.44 86 ARG A O 1
ATOM 698 N N . PRO A 1 87 ? -3.287 -3.453 -15.304 1.00 86.50 87 PRO A N 1
ATOM 699 C CA . PRO A 1 87 ? -2.330 -4.334 -14.654 1.00 86.50 87 PRO A CA 1
ATOM 700 C C . PRO A 1 87 ? -1.918 -5.473 -15.590 1.00 86.50 87 PRO A C 1
ATOM 702 O O . PRO A 1 87 ? -2.767 -6.117 -16.210 1.00 86.50 87 PRO A O 1
ATOM 705 N N . ASP A 1 88 ? -0.615 -5.732 -15.669 1.00 90.94 88 ASP A N 1
ATOM 706 C CA . ASP A 1 88 ? -0.075 -6.922 -16.325 1.00 90.94 88 ASP A CA 1
ATOM 707 C C . ASP A 1 88 ? -0.194 -8.109 -15.362 1.00 90.94 88 ASP A C 1
ATOM 709 O O . ASP A 1 88 ? 0.641 -8.312 -14.477 1.00 90.94 88 ASP A O 1
ATOM 713 N N . ARG A 1 89 ? -1.281 -8.868 -15.515 1.00 87.62 89 ARG A N 1
ATOM 714 C CA . ARG A 1 89 ? -1.607 -9.988 -14.625 1.00 87.62 89 ARG A CA 1
ATOM 715 C C . ARG A 1 89 ? -0.558 -11.095 -14.677 1.00 87.62 89 ARG A C 1
ATOM 717 O O . ARG A 1 89 ? -0.253 -11.669 -13.641 1.00 87.62 89 ARG A O 1
ATOM 724 N N . GLU A 1 90 ? 0.043 -11.365 -15.837 1.00 89.50 90 GLU A N 1
ATOM 725 C CA . GLU A 1 90 ? 1.077 -12.402 -15.949 1.00 89.50 90 GLU A CA 1
ATOM 726 C C . GLU A 1 90 ? 2.343 -12.024 -15.177 1.00 89.50 90 GLU A C 1
ATOM 728 O O . GLU A 1 90 ? 2.954 -12.873 -14.525 1.00 89.50 90 GLU A O 1
ATOM 733 N N . ALA A 1 91 ? 2.744 -10.751 -15.231 1.00 89.25 91 ALA A N 1
ATOM 734 C CA . ALA A 1 91 ? 3.872 -10.255 -14.451 1.00 89.25 91 ALA A CA 1
ATOM 735 C C . ALA A 1 91 ? 3.585 -10.281 -12.942 1.00 89.25 91 ALA A C 1
ATOM 737 O O . ALA A 1 91 ? 4.469 -10.624 -12.159 1.00 89.25 91 ALA A O 1
ATOM 738 N N . ILE A 1 92 ? 2.355 -9.954 -12.536 1.00 89.38 92 ILE A N 1
ATOM 739 C CA . ILE A 1 92 ? 1.926 -9.955 -11.131 1.00 89.38 92 ILE A CA 1
ATOM 740 C C . ILE A 1 92 ? 1.890 -11.372 -10.555 1.00 89.38 92 ILE A C 1
ATOM 742 O O . ILE A 1 92 ? 2.390 -11.581 -9.452 1.00 89.38 92 ILE A O 1
ATOM 746 N N . GLU A 1 93 ? 1.343 -12.354 -11.279 1.00 89.00 93 GLU A N 1
ATOM 747 C CA . GLU A 1 93 ? 1.275 -13.744 -10.802 1.00 89.00 93 GLU A CA 1
ATOM 748 C C . GLU A 1 93 ? 2.667 -14.304 -10.473 1.00 89.00 93 GLU A C 1
ATOM 750 O O . GLU A 1 93 ? 2.830 -15.011 -9.483 1.00 89.00 93 GLU A O 1
ATOM 755 N N . LYS A 1 94 ? 3.703 -13.910 -11.226 1.00 91.62 94 LYS A N 1
ATOM 756 C CA . LYS A 1 94 ? 5.100 -14.310 -10.969 1.00 91.62 94 LYS A CA 1
ATOM 757 C C . LYS A 1 94 ? 5.675 -13.769 -9.654 1.00 91.62 94 LYS A C 1
ATOM 759 O O . LYS A 1 94 ? 6.743 -14.215 -9.243 1.00 91.62 94 LYS A O 1
ATOM 764 N N . LEU A 1 95 ? 5.021 -12.795 -9.019 1.00 88.31 95 LEU A N 1
ATOM 765 C CA . LEU A 1 95 ? 5.441 -12.234 -7.731 1.00 88.31 95 LEU A CA 1
ATOM 766 C C . LEU A 1 95 ? 4.862 -12.989 -6.532 1.00 88.31 95 LEU A C 1
ATOM 768 O O . LEU A 1 95 ? 5.346 -12.801 -5.413 1.00 88.31 95 LEU A O 1
ATOM 772 N N . LYS A 1 96 ? 3.818 -13.799 -6.736 1.00 85.62 96 LYS A N 1
ATOM 773 C CA . LYS A 1 96 ? 3.217 -14.600 -5.668 1.00 85.62 96 LYS A CA 1
ATOM 774 C C . LYS A 1 96 ? 4.194 -15.720 -5.286 1.00 85.62 96 LYS A C 1
ATOM 776 O O . LYS A 1 96 ? 4.792 -16.345 -6.159 1.00 85.62 96 LYS A O 1
ATOM 781 N N . ARG A 1 97 ? 4.407 -15.900 -3.981 1.00 75.75 97 ARG A N 1
ATOM 782 C CA . ARG A 1 97 ? 5.286 -16.934 -3.412 1.00 75.75 97 ARG A CA 1
ATOM 783 C C . ARG A 1 97 ? 4.514 -18.208 -3.120 1.00 75.75 97 ARG A C 1
ATOM 785 O O . ARG A 1 97 ? 3.331 -18.076 -2.737 1.00 75.75 97 ARG A O 1
#

Sequence (97 aa):
MSEVTQPKNSGELWDWFGLSYASFLVIPRVLMHEMPAEWQDKMAVLLHEYDETFDTSSVVNSVSVVGRDSDGKLAKLPDYILNYRRPDREAIEKLKR